Protein AF-A0A5S9IR95-F1 (afdb_monomer_lite)

Radius of gyration: 15.68 Å; chains: 1; bounding box: 37×24×42 Å

pLDDT: mean 82.41, std 8.99, range [52.75, 93.88]

Sequence (122 aa):
MNKTKWGLTFIHVTIAVGFSIAMARHIADHSWDLHARNHAFQATIWLITIHTLGVIITWNAYPQKWAWYTLLITALLFFGGYFAALFVIPQSGAPGINDDILIATFAVIYLAILAVDRKKIL

Secondary structure (DSSP, 8-state):
--HHHHHHHHHHHHHHHHHHHHHHHHHH-TTS-HHHHHHHHHHHHHHHHHHHHHHHHHTTS--SHHHHHHHHHHHIIIIIHHHHHHHHS-STTPPPHHHHHHHHHHHHHHHHHHHHHHHHH-

Structure (mmCIF, N/CA/C/O backbone):
data_AF-A0A5S9IR95-F1
#
_entry.id   AF-A0A5S9IR95-F1
#
loop_
_atom_site.group_PDB
_atom_site.id
_atom_site.type_symbol
_atom_site.label_atom_id
_atom_site.label_alt_id
_atom_site.label_comp_id
_atom_site.label_asym_id
_atom_site.label_entity_id
_atom_site.label_seq_id
_atom_site.pdbx_PDB_ins_code
_atom_site.Cartn_x
_atom_site.Cartn_y
_atom_site.Cartn_z
_atom_site.occupancy
_atom_site.B_iso_or_equiv
_atom_site.auth_seq_id
_atom_site.auth_comp_id
_atom_site.auth_asym_id
_atom_site.auth_atom_id
_atom_site.pdbx_PDB_model_num
ATOM 1 N N . MET A 1 1 ? -9.945 -14.470 19.739 1.00 60.22 1 MET A N 1
ATOM 2 C CA . MET A 1 1 ? -9.026 -13.799 18.785 1.00 60.22 1 MET A CA 1
ATOM 3 C C . MET A 1 1 ? -9.828 -12.847 17.896 1.00 60.22 1 MET A C 1
ATOM 5 O O . MET A 1 1 ? -10.861 -13.269 17.389 1.00 60.22 1 MET A O 1
ATOM 9 N N . ASN A 1 2 ? -9.430 -11.576 17.744 1.00 80.44 2 ASN A N 1
ATOM 10 C CA . ASN A 1 2 ? -10.201 -10.591 16.965 1.00 80.44 2 ASN A CA 1
ATOM 11 C C . ASN A 1 2 ? -9.982 -10.804 15.451 1.00 80.44 2 ASN A C 1
ATOM 13 O O . ASN A 1 2 ? -8.920 -10.471 14.929 1.00 80.44 2 ASN A O 1
ATOM 17 N N . LYS A 1 3 ? -10.985 -11.369 14.761 1.00 80.38 3 LYS A N 1
ATOM 18 C CA . LYS A 1 3 ? -10.950 -11.664 13.315 1.00 80.38 3 LYS A CA 1
ATOM 19 C C . LYS A 1 3 ? -10.717 -10.413 12.456 1.00 80.38 3 LYS A C 1
ATOM 21 O O . LYS A 1 3 ? -10.038 -10.511 11.441 1.00 80.38 3 LYS A O 1
ATOM 26 N N . THR A 1 4 ? -11.208 -9.248 12.887 1.00 80.88 4 THR A N 1
ATOM 27 C CA . THR A 1 4 ? -11.013 -7.973 12.182 1.00 80.88 4 THR A CA 1
ATOM 28 C C . THR A 1 4 ? -9.532 -7.607 12.091 1.00 80.88 4 THR A C 1
ATOM 30 O O . THR A 1 4 ? -9.030 -7.320 11.007 1.00 80.88 4 THR A O 1
ATOM 33 N N . LYS A 1 5 ? -8.810 -7.686 13.219 1.00 83.12 5 LYS A N 1
ATOM 34 C CA . LYS A 1 5 ? -7.379 -7.346 13.280 1.00 83.12 5 LYS A CA 1
ATOM 35 C C . LYS A 1 5 ? -6.553 -8.209 12.334 1.00 83.12 5 LYS A C 1
ATOM 37 O O . LYS A 1 5 ? -5.704 -7.701 11.606 1.00 83.12 5 LYS A O 1
ATOM 42 N N . TRP A 1 6 ? -6.839 -9.508 12.314 1.00 85.50 6 TRP A N 1
ATOM 43 C CA . TRP A 1 6 ? -6.176 -10.446 11.412 1.00 85.50 6 TRP A CA 1
ATOM 44 C C . TRP A 1 6 ? -6.504 -10.179 9.945 1.00 85.50 6 TRP A C 1
ATOM 46 O O . TRP A 1 6 ? -5.589 -10.196 9.130 1.00 85.50 6 TRP A O 1
ATOM 56 N N . GLY A 1 7 ? -7.761 -9.863 9.615 1.00 85.94 7 GLY A N 1
ATOM 57 C CA . GLY A 1 7 ? -8.157 -9.499 8.253 1.00 85.94 7 GLY A CA 1
ATOM 58 C C . GLY A 1 7 ? -7.414 -8.266 7.729 1.00 85.94 7 GLY A C 1
ATOM 59 O O . GLY A 1 7 ? -6.807 -8.324 6.665 1.00 85.94 7 GLY A O 1
ATOM 60 N N . LEU A 1 8 ? -7.383 -7.177 8.504 1.00 84.56 8 LEU A N 1
ATOM 61 C CA . LEU A 1 8 ? -6.652 -5.957 8.132 1.00 84.56 8 LEU A CA 1
ATOM 62 C C . LEU A 1 8 ? -5.140 -6.194 8.039 1.00 84.56 8 LEU A C 1
ATOM 64 O O . LEU A 1 8 ? -4.502 -5.752 7.087 1.00 84.56 8 LEU A O 1
ATOM 68 N N . THR A 1 9 ? -4.570 -6.939 8.989 1.00 88.69 9 THR A N 1
ATOM 69 C CA . THR A 1 9 ? -3.141 -7.296 8.968 1.00 88.69 9 THR A CA 1
ATOM 70 C C . THR A 1 9 ? -2.793 -8.088 7.720 1.00 88.69 9 THR A C 1
ATOM 72 O O . THR A 1 9 ? -1.820 -7.771 7.043 1.00 88.69 9 THR A O 1
ATOM 75 N N . PHE A 1 10 ? -3.605 -9.091 7.391 1.00 90.38 10 PHE A N 1
ATOM 76 C CA . PHE A 1 10 ? -3.416 -9.908 6.203 1.00 90.38 10 PHE A CA 1
ATOM 77 C C . PHE A 1 10 ? -3.425 -9.056 4.931 1.00 90.38 10 PHE A C 1
ATOM 79 O O . PHE A 1 10 ? -2.539 -9.214 4.095 1.00 90.38 10 PHE A O 1
ATOM 86 N N . ILE A 1 11 ? -4.360 -8.107 4.811 1.00 89.19 11 ILE A N 1
ATOM 87 C CA . ILE A 1 11 ? -4.417 -7.185 3.668 1.00 89.19 11 ILE A CA 1
ATOM 88 C C . ILE A 1 11 ? -3.156 -6.317 3.606 1.00 89.19 11 ILE A C 1
ATOM 90 O O . ILE A 1 11 ? -2.523 -6.250 2.554 1.00 89.19 11 ILE A O 1
ATOM 94 N N . HIS A 1 12 ? -2.744 -5.695 4.717 1.00 89.88 12 HIS A N 1
ATOM 95 C CA . HIS A 1 12 ? -1.545 -4.853 4.723 1.00 89.88 12 HIS A CA 1
ATOM 96 C C . HIS A 1 12 ? -0.285 -5.629 4.336 1.00 89.88 12 HIS A C 1
ATOM 98 O O . HIS A 1 12 ? 0.487 -5.148 3.511 1.00 89.88 12 HIS A O 1
ATOM 104 N N . VAL A 1 13 ? -0.096 -6.823 4.901 1.00 90.94 13 VAL A N 1
ATOM 105 C CA . VAL A 1 13 ? 1.059 -7.679 4.605 1.00 90.94 13 VAL A CA 1
ATOM 106 C C . VAL A 1 13 ? 1.032 -8.138 3.150 1.00 90.94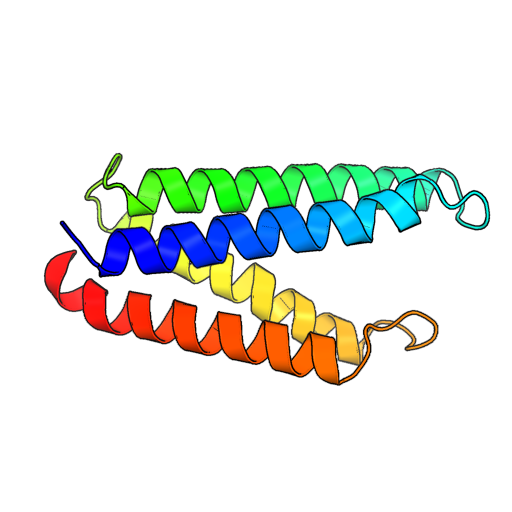 13 VAL A C 1
ATOM 108 O O . VAL A 1 13 ? 2.051 -8.056 2.473 1.00 90.94 13 VAL A O 1
ATOM 111 N N . THR A 1 14 ? -0.127 -8.566 2.646 1.00 90.75 14 THR A N 1
ATOM 112 C CA . THR A 1 14 ? -0.262 -9.041 1.261 1.00 90.75 14 THR A CA 1
ATOM 113 C C . THR A 1 14 ? 0.061 -7.937 0.261 1.00 90.75 14 THR A C 1
ATOM 115 O O . THR A 1 14 ? 0.835 -8.168 -0.665 1.00 90.75 14 THR A O 1
ATOM 118 N N . ILE A 1 15 ? -0.463 -6.724 0.470 1.00 86.81 15 ILE A N 1
ATOM 119 C CA . ILE A 1 15 ? -0.170 -5.579 -0.401 1.00 86.81 15 ILE A CA 1
ATOM 120 C C . ILE A 1 15 ? 1.315 -5.212 -0.316 1.00 86.81 15 ILE A C 1
ATOM 122 O O . ILE A 1 15 ? 1.961 -5.087 -1.353 1.00 86.81 15 ILE A O 1
ATOM 126 N N . ALA A 1 16 ? 1.880 -5.101 0.892 1.00 89.50 16 ALA A N 1
ATOM 127 C CA . ALA A 1 16 ? 3.289 -4.752 1.069 1.00 89.50 16 ALA A CA 1
ATOM 128 C C . ALA A 1 16 ? 4.226 -5.751 0.375 1.00 89.50 16 ALA A C 1
ATOM 130 O O . ALA A 1 16 ? 5.140 -5.343 -0.341 1.00 89.50 16 ALA A O 1
ATOM 131 N N . VAL A 1 17 ? 3.986 -7.055 0.543 1.00 90.44 17 VAL A N 1
ATOM 132 C CA . VAL A 1 17 ? 4.788 -8.113 -0.087 1.00 90.44 17 VAL A CA 1
ATOM 133 C C . VAL A 1 17 ? 4.598 -8.116 -1.603 1.00 90.44 17 VAL A C 1
ATOM 135 O O . VAL A 1 17 ? 5.588 -8.100 -2.332 1.00 90.44 17 VAL A O 1
ATOM 138 N N . GLY A 1 18 ? 3.351 -8.092 -2.083 1.00 86.06 18 GLY A N 1
ATOM 139 C CA . GLY A 1 18 ? 3.042 -8.120 -3.514 1.00 86.06 18 GLY A CA 1
ATOM 140 C C . GLY A 1 18 ? 3.676 -6.950 -4.268 1.00 86.06 18 GLY A C 1
ATOM 141 O O . GLY A 1 18 ? 4.375 -7.159 -5.260 1.00 86.06 18 GLY A O 1
ATOM 142 N N . PHE A 1 19 ? 3.528 -5.731 -3.744 1.00 83.81 19 PHE A N 1
ATOM 143 C CA . PHE A 1 19 ? 4.157 -4.545 -4.328 1.00 83.81 19 PHE A CA 1
ATOM 144 C C . PHE A 1 19 ? 5.679 -4.569 -4.221 1.00 83.81 19 PHE A C 1
ATOM 146 O O . PHE A 1 19 ? 6.343 -4.154 -5.166 1.00 83.81 19 PHE A O 1
ATOM 153 N N . SER A 1 20 ? 6.254 -5.072 -3.124 1.00 86.94 20 SER A N 1
ATOM 154 C CA . SER A 1 20 ? 7.716 -5.169 -2.997 1.00 86.94 20 SER A CA 1
ATOM 155 C C . SER A 1 20 ? 8.311 -6.104 -4.050 1.00 86.94 20 SER A C 1
ATOM 157 O O . SER A 1 20 ? 9.332 -5.783 -4.653 1.00 86.94 20 SER A O 1
ATOM 159 N N . ILE A 1 21 ? 7.652 -7.236 -4.322 1.00 87.25 21 ILE A N 1
ATOM 160 C CA . ILE A 1 21 ? 8.068 -8.177 -5.372 1.00 87.25 21 ILE A CA 1
ATOM 161 C C . ILE A 1 21 ? 7.963 -7.527 -6.755 1.00 87.25 21 ILE A C 1
ATOM 163 O O . ILE A 1 21 ? 8.888 -7.652 -7.560 1.00 87.25 21 ILE A O 1
ATOM 167 N N . ALA A 1 22 ? 6.859 -6.830 -7.036 1.00 82.81 22 ALA A N 1
ATOM 168 C CA . ALA A 1 22 ? 6.666 -6.140 -8.308 1.00 82.81 22 ALA A CA 1
ATOM 169 C C . ALA A 1 22 ? 7.705 -5.024 -8.509 1.00 82.81 22 ALA A C 1
ATOM 171 O O . ALA A 1 22 ? 8.381 -4.981 -9.535 1.00 82.81 22 ALA A O 1
ATOM 172 N N . MET A 1 23 ? 7.906 -4.171 -7.503 1.00 85.00 23 MET A N 1
ATOM 173 C CA . MET A 1 23 ? 8.800 -3.019 -7.607 1.00 85.00 23 MET A CA 1
ATOM 174 C C . MET A 1 23 ? 10.277 -3.411 -7.642 1.00 85.00 23 MET A C 1
ATOM 176 O O . MET A 1 23 ? 11.062 -2.753 -8.322 1.00 85.00 23 MET A O 1
ATOM 180 N N . ALA A 1 24 ? 10.668 -4.514 -6.994 1.00 86.56 24 ALA A N 1
ATOM 181 C CA . ALA A 1 24 ? 12.026 -5.046 -7.100 1.00 86.56 24 ALA A CA 1
ATOM 182 C C . ALA A 1 24 ? 12.435 -5.299 -8.563 1.00 86.56 24 ALA A C 1
ATOM 184 O O . ALA A 1 24 ? 13.588 -5.064 -8.922 1.00 86.56 24 ALA A O 1
ATOM 185 N N . ARG A 1 25 ? 11.488 -5.706 -9.423 1.00 85.94 25 ARG A N 1
ATOM 186 C CA . ARG A 1 25 ? 11.738 -5.886 -10.861 1.00 85.94 25 ARG A CA 1
ATOM 187 C C . ARG A 1 25 ? 12.044 -4.558 -11.548 1.00 85.94 25 ARG A C 1
ATOM 189 O O . ARG A 1 25 ? 13.018 -4.491 -12.281 1.00 85.94 25 ARG A O 1
ATOM 196 N N . HIS A 1 26 ? 11.281 -3.504 -11.262 1.00 83.19 26 HIS A N 1
ATOM 197 C CA . HIS A 1 26 ? 11.508 -2.171 -11.837 1.00 83.19 26 HIS A CA 1
ATOM 198 C C . HIS A 1 26 ? 12.789 -1.507 -11.318 1.00 83.19 26 HIS A C 1
ATOM 200 O O . HIS A 1 26 ? 13.493 -0.841 -12.067 1.00 83.19 26 HIS A O 1
ATOM 206 N N . ILE A 1 27 ? 13.152 -1.732 -10.053 1.00 88.62 27 ILE A N 1
ATOM 207 C CA . ILE A 1 27 ? 14.410 -1.225 -9.484 1.00 88.62 27 ILE A CA 1
ATOM 208 C C . ILE A 1 27 ? 15.620 -1.923 -10.119 1.00 88.62 27 ILE A C 1
ATOM 210 O O . ILE A 1 27 ? 16.661 -1.291 -10.306 1.00 88.62 27 ILE A O 1
ATOM 214 N N . ALA A 1 28 ? 15.512 -3.210 -10.452 1.00 90.56 28 ALA A N 1
ATOM 215 C CA . ALA A 1 28 ? 16.573 -3.966 -11.117 1.00 90.56 28 ALA A CA 1
ATOM 216 C C . ALA A 1 28 ? 16.606 -3.770 -12.646 1.00 90.56 28 ALA A C 1
ATOM 218 O O . ALA A 1 28 ? 17.593 -4.137 -13.281 1.00 90.56 28 ALA A O 1
ATOM 219 N N . ASP A 1 29 ? 15.558 -3.192 -13.238 1.00 88.31 29 ASP A N 1
ATOM 220 C CA . ASP A 1 29 ? 15.446 -3.003 -14.680 1.00 88.31 29 ASP A CA 1
ATOM 221 C C . ASP A 1 29 ? 16.361 -1.871 -15.166 1.00 88.31 29 ASP A C 1
ATOM 223 O O . ASP A 1 29 ? 16.099 -0.686 -14.972 1.00 88.31 29 ASP A O 1
ATOM 227 N N . HIS A 1 30 ? 17.462 -2.247 -15.816 1.00 92.44 30 HIS A N 1
ATOM 228 C CA . HIS A 1 30 ? 18.432 -1.308 -16.375 1.00 92.44 30 HIS A CA 1
ATOM 229 C C . HIS A 1 30 ? 17.946 -0.594 -17.647 1.00 92.44 30 HIS A C 1
ATOM 231 O O . HIS A 1 30 ? 18.652 0.289 -18.132 1.00 92.44 30 HIS A O 1
ATOM 237 N N . SER A 1 31 ? 16.774 -0.948 -18.189 1.00 92.69 31 SER A N 1
ATOM 238 C CA . SER A 1 31 ? 16.143 -0.187 -19.274 1.00 92.69 31 SER A CA 1
ATOM 239 C C . SER A 1 31 ? 15.516 1.125 -18.788 1.00 92.69 31 SER A C 1
ATOM 241 O O . SER A 1 31 ? 15.319 2.038 -19.588 1.00 92.69 31 SER A O 1
ATOM 243 N N . TRP A 1 32 ? 15.250 1.247 -17.482 1.00 85.38 32 TRP A N 1
ATOM 244 C CA . TRP A 1 32 ? 14.808 2.487 -16.851 1.00 85.38 32 TRP A CA 1
ATOM 245 C C . TRP A 1 32 ? 16.006 3.370 -16.501 1.00 85.38 32 TRP A C 1
ATOM 247 O O . TRP A 1 32 ? 17.057 2.886 -16.066 1.00 85.38 32 TRP A O 1
ATOM 257 N N . ASP A 1 33 ? 15.839 4.686 -16.628 1.00 93.88 33 ASP A N 1
ATOM 258 C CA . ASP A 1 33 ? 16.859 5.626 -16.183 1.00 93.88 33 ASP A CA 1
ATOM 259 C C . ASP A 1 33 ? 17.055 5.565 -14.652 1.00 93.88 33 ASP A C 1
ATOM 261 O O . ASP A 1 33 ? 16.184 5.144 -13.881 1.00 93.88 33 ASP A O 1
ATOM 265 N N . LEU A 1 34 ? 18.237 5.981 -14.188 1.00 93.56 34 LEU A N 1
ATOM 266 C CA . LEU A 1 34 ? 18.597 5.913 -12.769 1.00 93.56 34 LEU A CA 1
ATOM 267 C C . LEU A 1 34 ? 17.656 6.743 -11.878 1.00 93.56 34 LEU A C 1
ATOM 269 O O . LEU A 1 34 ? 17.403 6.368 -10.732 1.00 93.56 34 LEU A O 1
ATOM 273 N N . HIS A 1 35 ? 17.132 7.859 -12.383 1.00 91.06 35 HIS A N 1
ATOM 274 C CA . HIS A 1 35 ? 16.224 8.720 -11.637 1.00 91.06 35 HIS A CA 1
ATOM 275 C C . HIS A 1 35 ? 14.868 8.029 -11.419 1.00 91.06 35 HIS A C 1
ATOM 277 O O . HIS A 1 35 ? 14.392 7.975 -10.282 1.00 91.06 35 HIS A O 1
ATOM 283 N N . ALA A 1 36 ? 14.306 7.393 -12.447 1.00 87.50 36 ALA A N 1
ATOM 284 C CA . ALA A 1 36 ? 13.081 6.604 -12.348 1.00 87.50 36 ALA A CA 1
ATOM 285 C C . ALA A 1 36 ? 13.232 5.415 -11.383 1.00 87.50 36 ALA A C 1
ATOM 287 O O . ALA A 1 36 ? 12.379 5.200 -10.519 1.00 87.50 36 ALA A O 1
ATOM 288 N N . ARG A 1 37 ? 14.355 4.688 -11.448 1.00 89.75 37 ARG A N 1
ATOM 289 C CA . ARG A 1 37 ? 14.656 3.575 -10.525 1.00 89.75 37 ARG A CA 1
ATOM 290 C C . ARG A 1 37 ? 14.771 4.039 -9.070 1.00 89.75 37 ARG A C 1
ATOM 292 O O . ARG A 1 37 ? 14.271 3.368 -8.167 1.00 89.75 37 ARG A O 1
ATOM 299 N N . ASN A 1 38 ? 15.372 5.207 -8.832 1.00 90.31 38 ASN A N 1
ATOM 300 C CA . ASN A 1 38 ? 15.447 5.809 -7.498 1.00 90.31 38 ASN A CA 1
ATOM 301 C C . ASN A 1 38 ? 14.061 6.204 -6.969 1.00 90.31 38 ASN A C 1
ATOM 303 O O . ASN A 1 38 ? 13.766 5.962 -5.798 1.00 90.31 38 ASN A O 1
ATOM 307 N N . HIS A 1 39 ? 13.191 6.762 -7.814 1.00 88.06 39 HIS A N 1
ATOM 308 C CA . HIS A 1 39 ? 11.806 7.052 -7.437 1.00 88.06 39 HIS A CA 1
ATOM 309 C C . HIS A 1 39 ? 11.005 5.780 -7.132 1.00 88.06 39 HIS A C 1
ATOM 311 O O . HIS A 1 39 ? 10.290 5.747 -6.131 1.00 88.06 39 HIS A O 1
ATOM 317 N N . ALA A 1 40 ? 11.177 4.713 -7.916 1.00 87.19 40 ALA A N 1
ATOM 318 C CA . ALA A 1 40 ? 10.578 3.404 -7.650 1.00 87.19 40 ALA A CA 1
ATOM 319 C C . ALA A 1 40 ? 11.027 2.827 -6.291 1.00 87.19 40 ALA A C 1
ATOM 321 O O . ALA A 1 40 ? 10.211 2.342 -5.499 1.00 87.19 40 ALA A O 1
ATOM 322 N N . PHE A 1 41 ? 12.318 2.942 -5.968 1.00 89.12 41 PHE A N 1
ATOM 323 C CA . PHE A 1 41 ? 12.855 2.543 -4.666 1.00 89.12 41 PHE A CA 1
ATOM 324 C C . PHE A 1 41 ? 12.260 3.365 -3.512 1.00 89.12 41 PHE A C 1
ATOM 326 O O . PHE A 1 41 ? 11.769 2.794 -2.537 1.00 89.12 41 PHE A O 1
ATOM 333 N N . GLN A 1 42 ? 12.219 4.695 -3.637 1.00 88.31 42 GLN A N 1
ATOM 334 C CA . GLN A 1 42 ? 11.605 5.571 -2.632 1.00 88.31 42 GLN A CA 1
ATOM 335 C C . GLN A 1 42 ? 10.116 5.259 -2.435 1.00 88.31 42 GLN A C 1
ATOM 337 O O . GLN A 1 42 ? 9.655 5.159 -1.298 1.00 88.31 42 GLN A O 1
ATOM 342 N N . ALA A 1 43 ? 9.369 5.050 -3.522 1.00 85.88 43 ALA A N 1
ATOM 343 C CA . ALA A 1 43 ? 7.962 4.668 -3.468 1.00 85.88 43 ALA A CA 1
ATOM 344 C C . ALA A 1 43 ? 7.760 3.337 -2.725 1.00 85.88 43 ALA A C 1
ATOM 346 O O . ALA A 1 43 ? 6.832 3.219 -1.926 1.00 85.88 43 ALA A O 1
ATOM 347 N N . THR A 1 44 ? 8.662 2.366 -2.913 1.00 88.38 44 THR A N 1
ATOM 348 C CA . THR A 1 44 ? 8.638 1.090 -2.173 1.00 88.38 44 THR A CA 1
ATOM 349 C C . THR A 1 44 ? 8.786 1.307 -0.670 1.00 88.38 44 THR A C 1
ATOM 351 O O . THR A 1 44 ? 8.011 0.754 0.109 1.00 88.38 44 THR A O 1
ATOM 354 N N . ILE A 1 45 ? 9.749 2.135 -0.249 1.00 87.56 45 ILE A N 1
ATOM 355 C CA . ILE A 1 45 ? 9.969 2.453 1.171 1.00 87.56 45 ILE A CA 1
ATOM 356 C C . ILE A 1 45 ? 8.718 3.094 1.772 1.00 87.56 45 ILE A C 1
ATOM 358 O O . ILE A 1 45 ? 8.275 2.690 2.852 1.00 87.56 45 ILE A O 1
ATOM 362 N N . TRP A 1 46 ? 8.123 4.063 1.073 1.00 85.31 46 TRP A N 1
ATOM 363 C CA . TRP A 1 46 ? 6.896 4.719 1.521 1.00 85.31 46 TRP A CA 1
ATOM 364 C C . TRP A 1 46 ? 5.735 3.737 1.653 1.00 85.31 46 TRP A C 1
ATOM 366 O O . TRP A 1 46 ? 5.042 3.746 2.670 1.00 85.31 46 TRP A O 1
ATOM 376 N N . LEU A 1 47 ? 5.565 2.849 0.675 1.00 86.19 47 LEU A N 1
ATOM 377 C CA . LEU A 1 47 ? 4.529 1.823 0.679 1.00 86.19 47 LEU A CA 1
ATOM 378 C C . LEU A 1 47 ? 4.697 0.875 1.874 1.00 86.19 47 LEU A C 1
ATOM 380 O O . LEU A 1 47 ? 3.772 0.718 2.671 1.00 86.19 47 LEU A O 1
ATOM 384 N N . ILE A 1 48 ? 5.890 0.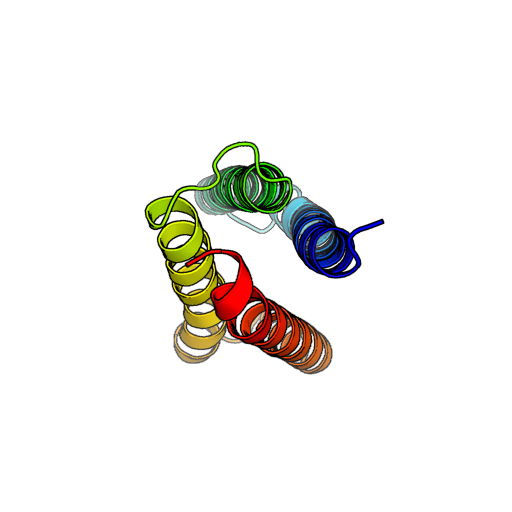310 2.072 1.00 88.75 48 ILE A N 1
ATOM 385 C CA . ILE A 1 48 ? 6.182 -0.572 3.215 1.00 88.75 48 ILE A CA 1
ATOM 386 C C . ILE A 1 48 ? 5.924 0.149 4.543 1.00 88.75 48 ILE A C 1
ATOM 388 O O . ILE A 1 48 ? 5.295 -0.415 5.443 1.00 88.75 48 ILE A O 1
ATOM 392 N N . THR A 1 49 ? 6.368 1.401 4.664 1.00 87.12 49 THR A N 1
ATOM 393 C CA . THR A 1 49 ? 6.182 2.218 5.872 1.00 87.12 49 THR A CA 1
ATOM 394 C C . THR A 1 49 ? 4.701 2.404 6.184 1.00 87.12 49 THR A C 1
ATOM 396 O O . THR A 1 49 ? 4.260 2.144 7.303 1.00 87.12 49 THR A O 1
ATOM 399 N N . ILE A 1 50 ? 3.909 2.783 5.183 1.00 86.25 50 ILE A N 1
ATOM 400 C CA . ILE A 1 50 ? 2.466 2.988 5.308 1.00 86.25 50 ILE A CA 1
ATOM 401 C C . ILE A 1 50 ? 1.750 1.702 5.738 1.00 86.25 50 ILE A C 1
ATOM 403 O O . ILE A 1 50 ? 0.932 1.729 6.660 1.00 86.25 50 ILE A O 1
ATOM 407 N N . HIS A 1 51 ? 2.064 0.563 5.119 1.00 88.94 51 HIS A N 1
ATOM 408 C CA . HIS A 1 51 ? 1.438 -0.709 5.484 1.00 88.94 51 HIS A CA 1
ATOM 409 C C . HIS A 1 51 ? 1.871 -1.190 6.875 1.00 88.94 51 HIS A C 1
ATOM 411 O O . HIS A 1 51 ? 1.047 -1.728 7.614 1.00 88.94 51 HIS A O 1
ATOM 417 N N . THR A 1 52 ? 3.114 -0.923 7.281 1.00 87.69 52 THR A N 1
ATOM 418 C CA . THR A 1 52 ? 3.604 -1.201 8.640 1.00 87.69 52 THR A CA 1
ATOM 419 C C . THR A 1 52 ? 2.854 -0.372 9.683 1.00 87.69 52 THR A C 1
ATOM 421 O O . THR A 1 52 ? 2.370 -0.920 10.674 1.00 87.69 52 THR A O 1
ATOM 424 N N . LEU A 1 53 ? 2.677 0.931 9.441 1.00 85.19 53 LEU A N 1
ATOM 425 C CA . LEU A 1 53 ? 1.855 1.798 10.291 1.00 85.19 53 LEU A CA 1
ATOM 426 C C . LEU A 1 53 ? 0.407 1.301 10.359 1.00 85.19 53 LEU A C 1
ATOM 428 O O . LEU A 1 53 ? -0.178 1.268 11.440 1.00 85.19 53 LEU A O 1
ATOM 432 N N . GLY A 1 54 ? -0.146 0.847 9.234 1.00 85.50 54 GLY A N 1
ATOM 433 C CA . GLY A 1 54 ? -1.473 0.243 9.173 1.00 85.50 54 GLY A CA 1
ATOM 434 C C . GLY A 1 54 ? -1.626 -0.975 10.088 1.00 85.50 54 GLY A C 1
ATOM 435 O O . GLY A 1 54 ? -2.598 -1.068 10.842 1.00 85.50 54 GLY A O 1
ATOM 436 N N . VAL A 1 55 ? -0.631 -1.868 10.109 1.00 87.06 55 VAL A N 1
ATOM 437 C CA . VAL A 1 55 ? -0.579 -3.009 11.041 1.00 87.06 55 VAL A CA 1
ATOM 438 C C . VAL A 1 55 ? -0.483 -2.531 12.494 1.00 87.06 55 VAL A C 1
ATOM 440 O O . VAL A 1 55 ? -1.261 -2.989 13.331 1.00 87.06 55 VAL A O 1
ATOM 443 N N . ILE A 1 56 ? 0.410 -1.586 12.803 1.00 85.31 56 ILE A N 1
ATOM 444 C CA . ILE A 1 56 ? 0.584 -1.038 14.162 1.00 85.31 56 ILE A CA 1
ATOM 445 C C . ILE A 1 56 ? -0.732 -0.448 14.689 1.00 85.31 56 ILE A C 1
ATOM 447 O O . ILE A 1 56 ? -1.150 -0.745 15.813 1.00 85.31 56 ILE A O 1
ATOM 451 N N . ILE A 1 57 ? -1.417 0.348 13.865 1.00 82.25 57 ILE A N 1
ATOM 452 C CA . ILE A 1 57 ? -2.708 0.948 14.211 1.00 82.25 57 ILE A CA 1
ATOM 453 C C . ILE A 1 57 ? -3.772 -0.142 14.393 1.00 82.25 57 ILE A C 1
ATOM 455 O O . ILE A 1 57 ? -4.450 -0.170 15.420 1.00 82.25 57 ILE A O 1
ATOM 459 N N . THR A 1 58 ? -3.877 -1.081 13.446 1.00 81.31 58 THR A N 1
ATOM 460 C CA . THR A 1 58 ? -4.835 -2.202 13.477 1.00 81.31 58 THR A CA 1
ATOM 461 C C . THR A 1 58 ? -4.734 -3.018 14.765 1.00 81.31 58 THR A C 1
ATOM 463 O O . THR A 1 58 ? -5.742 -3.454 15.331 1.00 81.31 58 THR A O 1
ATOM 466 N N . TRP A 1 59 ? -3.521 -3.235 15.270 1.00 82.31 59 TRP A N 1
ATOM 467 C CA . TRP A 1 59 ? -3.316 -4.017 16.485 1.00 82.31 59 TRP A CA 1
ATOM 468 C C . TRP A 1 59 ? -3.659 -3.272 17.784 1.00 82.31 59 TRP A C 1
ATOM 470 O O . TRP A 1 59 ? -3.601 -3.888 18.849 1.00 82.31 59 TRP A O 1
ATOM 480 N N . ASN A 1 60 ? -4.203 -2.050 17.708 1.00 69.50 60 ASN A N 1
ATOM 481 C CA . ASN A 1 60 ? -4.510 -1.157 18.833 1.00 69.50 60 ASN A CA 1
ATOM 482 C C . ASN A 1 60 ? -3.270 -0.741 19.633 1.00 69.50 60 ASN A C 1
ATOM 484 O O . ASN A 1 60 ? -3.351 -0.603 20.852 1.00 69.50 60 ASN A O 1
ATOM 488 N N . ALA A 1 61 ? -2.144 -0.454 18.976 1.00 58.75 61 ALA A N 1
ATOM 489 C CA . ALA A 1 61 ? -1.147 0.386 19.641 1.00 58.75 61 ALA A CA 1
ATOM 490 C C . ALA A 1 61 ? -1.740 1.773 19.997 1.00 58.75 61 ALA A C 1
ATOM 492 O O . ALA A 1 61 ? -1.325 2.392 20.972 1.00 58.75 61 ALA A O 1
ATOM 493 N N . TYR A 1 62 ? -2.764 2.227 19.252 1.00 63.09 62 TYR A N 1
ATOM 494 C CA . TYR A 1 62 ? -3.364 3.558 19.380 1.00 63.09 62 TYR A CA 1
ATOM 495 C C . TYR A 1 62 ? -4.903 3.517 19.248 1.00 63.09 62 TYR A C 1
ATOM 497 O O . TYR A 1 62 ? -5.423 3.642 18.141 1.00 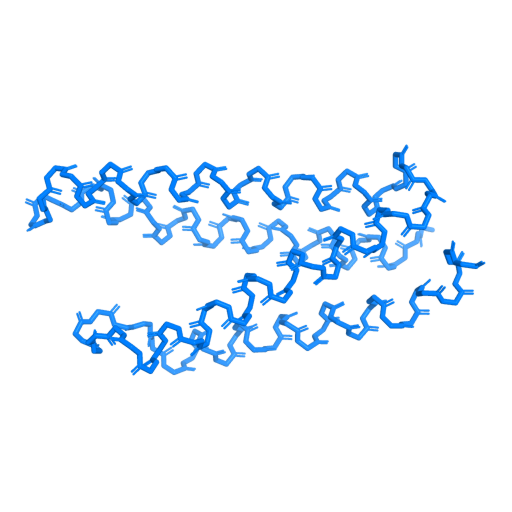63.09 62 TYR A O 1
ATOM 505 N N . PRO A 1 63 ? -5.675 3.365 20.343 1.00 66.75 63 PRO A N 1
ATOM 506 C CA . PRO A 1 63 ? -7.146 3.282 20.309 1.00 66.75 63 PRO A CA 1
ATOM 507 C C . PRO A 1 63 ? -7.846 4.641 20.083 1.00 66.75 63 PRO A C 1
ATOM 509 O O . PRO A 1 63 ? -8.955 4.867 20.558 1.00 66.75 63 PRO A O 1
ATOM 512 N N . GLN A 1 64 ? -7.197 5.591 19.411 1.00 76.12 64 GLN A N 1
ATOM 513 C CA . GLN A 1 64 ? -7.702 6.954 19.264 1.00 76.12 64 GLN A CA 1
ATOM 514 C C . GLN A 1 64 ? -8.397 7.173 17.914 1.00 76.12 64 GLN A C 1
ATOM 516 O O . GLN A 1 64 ? -8.013 6.599 16.897 1.00 76.12 64 GLN A O 1
ATOM 521 N N . LYS A 1 65 ? -9.374 8.091 17.881 1.00 80.19 65 LYS A N 1
ATOM 522 C CA . LYS A 1 65 ? -10.149 8.426 16.668 1.00 80.19 65 LYS A CA 1
ATOM 523 C C . LYS A 1 65 ? -9.271 8.846 15.483 1.00 80.19 65 LYS A C 1
ATOM 525 O O . LYS A 1 65 ? -9.596 8.525 14.344 1.00 80.19 65 LYS A O 1
ATOM 530 N N . TRP A 1 66 ? -8.157 9.536 15.748 1.00 81.69 66 TRP A N 1
ATOM 531 C CA . TRP A 1 66 ? -7.219 9.960 14.705 1.00 81.69 66 TRP A CA 1
ATOM 532 C C . TRP A 1 66 ? -6.625 8.771 13.945 1.00 81.69 66 TRP A C 1
ATOM 534 O O . TRP A 1 66 ? -6.452 8.865 12.736 1.00 81.69 66 TRP A O 1
ATOM 544 N N . ALA A 1 67 ? -6.403 7.636 14.613 1.00 80.94 67 ALA A N 1
ATOM 545 C CA . ALA A 1 67 ? -5.781 6.468 14.005 1.00 80.94 67 ALA A CA 1
ATOM 546 C C . ALA A 1 67 ? -6.692 5.839 12.935 1.00 80.94 67 ALA A C 1
ATOM 548 O O . ALA A 1 67 ? -6.227 5.419 11.878 1.00 80.94 67 ALA A O 1
ATOM 549 N N . TRP A 1 68 ? -8.012 5.867 13.154 1.00 79.44 68 TRP A N 1
ATOM 550 C CA . TRP A 1 68 ? -8.994 5.458 12.147 1.00 79.44 68 TRP A CA 1
ATOM 551 C C . TRP A 1 68 ? -9.009 6.407 10.941 1.00 79.44 68 TRP A C 1
ATOM 553 O O . TRP A 1 68 ? -9.021 5.948 9.799 1.00 79.44 68 TRP A O 1
ATOM 563 N N . TYR A 1 69 ? -8.951 7.725 11.173 1.00 83.12 69 TYR A N 1
ATOM 564 C CA . TYR A 1 69 ? -8.848 8.698 10.081 1.00 83.12 69 TYR A CA 1
ATOM 565 C C . TYR A 1 69 ? -7.556 8.522 9.283 1.00 83.12 69 TYR A C 1
ATOM 567 O O . TYR A 1 69 ? -7.595 8.608 8.059 1.00 83.12 69 TYR A O 1
ATOM 575 N N . THR A 1 70 ? -6.438 8.202 9.940 1.00 83.94 70 THR A N 1
ATOM 576 C CA . THR A 1 70 ? -5.185 7.851 9.265 1.00 83.94 70 THR A CA 1
ATOM 577 C C . THR A 1 70 ? -5.376 6.641 8.354 1.00 83.94 70 THR A C 1
ATOM 579 O O . THR A 1 70 ? -5.067 6.741 7.172 1.00 83.94 70 THR A O 1
ATOM 582 N N . LEU A 1 71 ? -5.961 5.539 8.843 1.00 83.19 71 LEU A N 1
ATOM 583 C CA . LEU A 1 71 ? -6.228 4.351 8.016 1.00 83.19 71 LEU A CA 1
ATOM 584 C C . LEU A 1 71 ? -7.126 4.654 6.809 1.00 83.19 71 LEU A C 1
ATOM 586 O O . LEU A 1 71 ? -6.899 4.105 5.729 1.00 83.19 71 LEU A O 1
ATOM 590 N N . LEU A 1 72 ? -8.133 5.515 6.983 1.00 83.94 72 LEU A N 1
ATOM 591 C CA . LEU A 1 72 ? -9.036 5.917 5.905 1.00 83.94 72 LEU A CA 1
ATOM 592 C C . LEU A 1 72 ? -8.326 6.787 4.860 1.00 83.94 72 LEU A C 1
ATOM 594 O O . LEU A 1 72 ? -8.423 6.505 3.669 1.00 83.94 72 LEU A O 1
ATOM 598 N N . ILE A 1 73 ? -7.606 7.825 5.294 1.00 85.38 73 ILE A N 1
ATOM 599 C CA . ILE A 1 73 ? -6.864 8.729 4.402 1.00 85.38 73 ILE A CA 1
ATOM 600 C C . ILE A 1 73 ? -5.815 7.940 3.621 1.00 85.38 73 ILE A C 1
ATOM 602 O O . ILE A 1 73 ? -5.722 8.077 2.405 1.00 85.38 73 ILE A O 1
ATOM 606 N N . THR A 1 74 ? -5.075 7.065 4.299 1.00 82.06 74 THR A N 1
ATOM 607 C CA . THR A 1 74 ? -4.113 6.165 3.668 1.00 82.06 74 THR A CA 1
ATOM 608 C C . THR A 1 74 ? -4.765 5.310 2.585 1.00 82.06 74 THR A C 1
ATOM 610 O O . THR A 1 74 ? -4.224 5.215 1.487 1.00 82.06 74 THR A O 1
ATOM 613 N N . ALA A 1 75 ? -5.928 4.714 2.857 1.00 83.19 75 ALA A N 1
ATOM 614 C CA . ALA A 1 75 ? -6.631 3.901 1.870 1.00 83.19 75 ALA A CA 1
ATOM 615 C C . ALA A 1 75 ? -7.086 4.719 0.657 1.00 83.19 75 ALA A C 1
ATOM 617 O O . ALA A 1 75 ? -6.917 4.272 -0.474 1.00 83.19 75 ALA A O 1
ATOM 618 N N . LEU A 1 76 ? -7.620 5.923 0.875 1.00 84.31 76 LEU A N 1
ATOM 619 C CA . LEU A 1 76 ? -8.039 6.811 -0.210 1.00 84.31 76 LEU A CA 1
ATOM 620 C C . LEU A 1 76 ? -6.858 7.245 -1.080 1.00 84.31 76 LEU A C 1
ATOM 622 O O . LEU A 1 76 ? -6.958 7.195 -2.300 1.00 84.31 76 LEU A O 1
ATOM 626 N N . LEU A 1 77 ? -5.737 7.632 -0.470 1.00 83.88 77 LEU A N 1
ATOM 627 C CA . LEU A 1 77 ? -4.540 8.033 -1.209 1.00 83.88 77 LEU A CA 1
ATOM 628 C C . LEU A 1 77 ? -3.928 6.857 -1.973 1.00 83.88 77 LEU A C 1
ATOM 630 O O . LEU A 1 77 ? -3.526 7.023 -3.118 1.00 83.88 77 LEU A O 1
ATOM 634 N N . PHE A 1 78 ? -3.886 5.672 -1.364 1.00 82.69 78 PHE A N 1
ATOM 635 C CA . PHE A 1 78 ? -3.293 4.494 -1.984 1.00 82.69 78 PHE A CA 1
ATOM 636 C C . PHE A 1 78 ? -4.166 3.929 -3.108 1.00 82.69 78 PHE A C 1
ATOM 638 O O . PHE A 1 78 ? -3.754 3.918 -4.265 1.00 82.69 78 PHE A O 1
ATOM 645 N N . PHE A 1 79 ? -5.389 3.496 -2.791 1.00 85.44 79 PHE A N 1
ATOM 646 C CA . PHE A 1 79 ? -6.280 2.894 -3.782 1.00 85.44 79 PHE A CA 1
ATOM 647 C C . PHE A 1 79 ? -6.779 3.939 -4.782 1.00 85.44 79 PHE A C 1
ATOM 649 O O . PHE A 1 79 ? -6.770 3.692 -5.983 1.00 85.44 79 PHE A O 1
ATOM 656 N N . GLY A 1 80 ? -7.161 5.128 -4.311 1.00 84.62 80 GLY A N 1
ATOM 657 C CA . GLY A 1 80 ? -7.578 6.218 -5.192 1.00 84.62 80 GLY A CA 1
ATOM 658 C C . GLY A 1 80 ? -6.440 6.709 -6.083 1.00 84.62 80 GLY A C 1
ATOM 659 O O . GLY A 1 80 ? -6.662 6.920 -7.271 1.00 84.62 80 GLY A O 1
ATOM 660 N N . GLY A 1 81 ? -5.218 6.815 -5.551 1.00 84.50 81 GLY A N 1
ATOM 661 C CA . GLY A 1 81 ? -4.029 7.148 -6.336 1.00 84.50 81 GLY A CA 1
ATOM 662 C C . GLY A 1 81 ? -3.713 6.096 -7.398 1.00 84.50 81 GLY A C 1
ATOM 663 O O . GLY A 1 81 ? -3.455 6.463 -8.541 1.00 84.50 81 GLY A O 1
ATOM 664 N N . TYR A 1 82 ? -3.812 4.806 -7.056 1.00 84.44 82 TYR A N 1
ATOM 665 C CA . TYR A 1 82 ? -3.654 3.703 -8.009 1.00 84.44 82 TYR A CA 1
ATOM 666 C C . TYR A 1 82 ? -4.639 3.823 -9.179 1.00 84.44 82 TYR A C 1
ATOM 668 O O . TYR A 1 82 ? -4.223 3.883 -10.333 1.00 84.44 82 TYR A O 1
ATOM 676 N N . PHE A 1 83 ? -5.942 3.930 -8.896 1.00 87.31 83 PHE A N 1
ATOM 677 C CA . PHE A 1 83 ? -6.953 4.011 -9.954 1.00 87.31 83 PHE A CA 1
ATOM 678 C C . PHE A 1 83 ? -6.886 5.324 -10.738 1.00 87.31 83 PHE A C 1
ATOM 680 O O . PHE A 1 83 ? -7.100 5.313 -11.944 1.00 87.31 83 PHE A O 1
ATOM 687 N N . ALA A 1 84 ? -6.547 6.446 -10.096 1.00 85.94 84 ALA A N 1
ATOM 688 C CA . ALA A 1 84 ? -6.323 7.709 -10.796 1.00 85.94 84 ALA A CA 1
ATOM 689 C C . ALA A 1 84 ? -5.139 7.610 -11.770 1.00 85.94 84 ALA A C 1
ATOM 691 O O . ALA A 1 84 ? -5.224 8.106 -12.892 1.00 85.94 84 ALA A O 1
ATOM 692 N N . ALA A 1 85 ? -4.061 6.926 -11.375 1.00 82.69 85 ALA A N 1
ATOM 693 C CA . ALA A 1 85 ? -2.886 6.737 -12.215 1.00 82.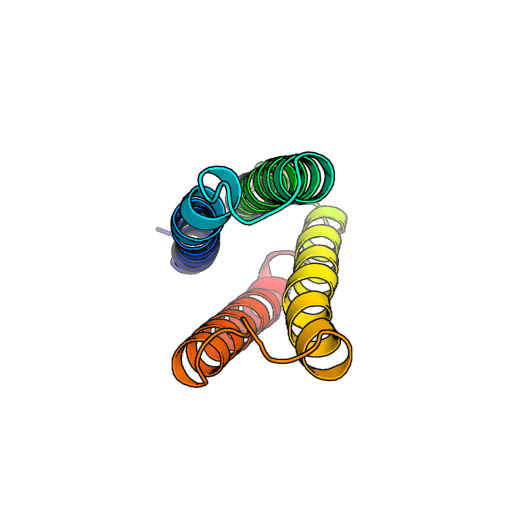69 85 ALA A CA 1
ATOM 694 C C . ALA A 1 85 ? -3.195 5.955 -13.503 1.00 82.69 85 ALA A C 1
ATOM 696 O O . ALA A 1 85 ? -2.617 6.280 -14.538 1.00 82.69 85 ALA A O 1
ATOM 697 N N . LEU A 1 86 ? -4.150 5.014 -13.489 1.00 82.50 86 LEU A N 1
ATOM 698 C CA . LEU A 1 86 ? -4.562 4.263 -14.688 1.00 82.50 86 LEU A CA 1
ATOM 699 C C . LEU A 1 86 ? -5.103 5.152 -15.822 1.00 82.50 86 LEU A C 1
ATOM 701 O O . LEU A 1 86 ? -5.039 4.758 -16.986 1.00 82.50 86 LEU A O 1
ATOM 705 N N . PHE A 1 87 ? -5.632 6.338 -15.498 1.00 83.69 87 PHE A N 1
ATOM 706 C CA . PHE A 1 87 ? -6.156 7.295 -16.482 1.00 83.69 87 PHE A CA 1
ATOM 707 C C . PHE A 1 87 ? -5.110 8.296 -16.982 1.00 83.69 87 PHE A C 1
ATOM 709 O O . PHE A 1 87 ? -5.338 8.965 -17.987 1.00 83.69 87 PHE A O 1
ATOM 716 N N . VAL A 1 88 ? -3.995 8.441 -16.263 1.00 82.31 88 VAL A N 1
ATOM 717 C CA . VAL A 1 88 ? -3.003 9.502 -16.497 1.00 82.31 88 VAL A CA 1
ATOM 718 C C . VAL A 1 88 ? -1.689 8.935 -17.035 1.00 82.31 88 VAL A C 1
ATOM 720 O O . VAL A 1 88 ? -1.008 9.599 -17.814 1.00 82.31 88 VAL A O 1
ATOM 723 N N . ILE A 1 89 ? -1.326 7.713 -16.643 1.00 74.44 89 ILE A N 1
ATOM 724 C CA . ILE A 1 89 ? -0.077 7.069 -17.047 1.00 74.44 89 ILE A CA 1
ATOM 725 C C . ILE A 1 89 ? -0.310 6.262 -18.336 1.00 74.44 89 ILE A C 1
ATOM 727 O O . ILE A 1 89 ? -1.258 5.475 -18.399 1.00 74.44 89 ILE A O 1
ATOM 731 N N . PRO A 1 90 ? 0.543 6.422 -19.368 1.00 71.81 90 PRO A N 1
ATOM 732 C CA . PRO A 1 90 ? 0.482 5.610 -20.579 1.00 71.81 90 PRO A CA 1
ATOM 733 C C . PRO A 1 90 ? 0.481 4.113 -20.251 1.00 71.81 90 PRO A C 1
ATOM 735 O O . PRO A 1 90 ? 1.310 3.638 -19.481 1.00 71.81 90 PRO A O 1
ATOM 738 N N . GLN A 1 91 ? -0.426 3.354 -20.867 1.00 67.25 91 GLN A N 1
ATOM 739 C CA . GLN A 1 91 ? -0.653 1.947 -20.507 1.00 67.25 91 GLN A CA 1
ATOM 740 C C . GLN A 1 91 ? 0.464 0.979 -20.926 1.00 67.25 91 GLN 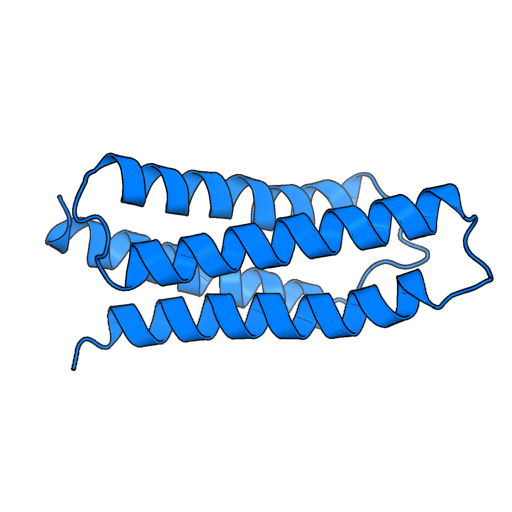A C 1
ATOM 742 O O . GLN A 1 91 ? 0.388 -0.214 -20.633 1.00 67.25 91 GLN A O 1
ATOM 747 N N . SER A 1 92 ? 1.515 1.460 -21.594 1.00 54.03 92 SER A N 1
ATOM 748 C CA . SER A 1 92 ? 2.710 0.675 -21.906 1.00 54.03 92 SER A CA 1
ATOM 749 C C . SER A 1 92 ? 3.475 0.359 -20.612 1.00 54.03 92 SER A C 1
ATOM 751 O O . SER A 1 92 ? 4.407 1.070 -20.246 1.00 54.03 92 SER A O 1
ATOM 753 N N . GLY A 1 93 ? 3.037 -0.673 -19.892 1.00 57.09 93 GLY A N 1
ATOM 754 C CA . GLY A 1 93 ? 3.533 -1.038 -18.561 1.00 57.09 93 GLY A CA 1
ATOM 755 C C . GLY A 1 93 ? 2.468 -1.035 -17.461 1.00 57.09 93 GLY A C 1
ATOM 756 O O . GLY A 1 93 ? 2.813 -1.256 -16.303 1.00 57.09 93 GLY A O 1
ATOM 757 N N . ALA A 1 94 ? 1.193 -0.798 -17.796 1.00 62.03 94 ALA A N 1
ATOM 758 C CA . ALA A 1 94 ? 0.104 -0.934 -16.835 1.00 62.03 94 ALA A CA 1
ATOM 759 C C . ALA A 1 94 ? -0.060 -2.405 -16.392 1.00 62.03 94 ALA A C 1
ATOM 761 O O . ALA A 1 94 ? 0.163 -3.315 -17.201 1.00 62.03 94 ALA A O 1
ATOM 762 N N . PRO A 1 95 ? -0.449 -2.650 -15.127 1.00 67.62 95 PRO A N 1
ATOM 763 C CA . PRO A 1 95 ? -0.813 -3.981 -14.651 1.00 67.62 95 PRO A CA 1
ATOM 764 C C . PRO A 1 95 ? -1.915 -4.605 -15.513 1.00 67.62 95 PRO A C 1
ATOM 766 O O . PRO A 1 95 ? -2.695 -3.906 -16.162 1.00 67.62 95 PRO A O 1
ATOM 769 N N . GLY A 1 96 ? -1.984 -5.936 -15.539 1.00 77.62 96 GLY A N 1
ATOM 770 C CA . GLY A 1 96 ? -3.064 -6.608 -16.256 1.00 77.62 96 GLY A CA 1
ATOM 771 C C . GLY A 1 96 ? -4.406 -6.374 -15.558 1.00 77.62 96 GLY A C 1
ATOM 772 O O . GLY A 1 96 ? -4.454 -6.168 -14.349 1.00 77.62 96 GLY A O 1
ATOM 773 N N . ILE A 1 97 ? -5.521 -6.522 -16.283 1.00 83.00 97 ILE A N 1
ATOM 774 C CA . ILE A 1 97 ? -6.873 -6.361 -15.709 1.00 83.00 97 ILE A CA 1
ATOM 775 C C . ILE A 1 97 ? -7.125 -7.246 -14.472 1.00 83.00 97 ILE A C 1
ATOM 777 O O . ILE A 1 97 ? -7.904 -6.898 -13.588 1.00 83.00 97 ILE A O 1
ATOM 781 N N . ASN A 1 98 ? -6.437 -8.386 -14.380 1.00 82.88 98 ASN A N 1
ATOM 782 C CA . ASN A 1 98 ? -6.501 -9.268 -13.217 1.00 82.88 98 ASN A CA 1
ATOM 783 C C . ASN A 1 98 ? -5.898 -8.622 -11.958 1.00 82.88 98 ASN A C 1
ATOM 785 O O . ASN A 1 98 ? -6.433 -8.809 -10.865 1.00 82.88 98 ASN A O 1
ATOM 789 N N . ASP A 1 99 ? -4.821 -7.849 -12.107 1.00 82.50 99 ASP A N 1
ATOM 790 C CA . ASP A 1 99 ? -4.178 -7.130 -11.006 1.00 82.50 99 ASP A CA 1
ATOM 791 C C . ASP A 1 99 ? -5.072 -5.978 -10.526 1.00 82.50 99 ASP A C 1
ATOM 793 O O . ASP A 1 99 ? -5.250 -5.790 -9.321 1.00 82.50 99 ASP A O 1
ATOM 797 N N . ASP A 1 100 ? -5.728 -5.278 -11.457 1.00 85.94 100 ASP A N 1
ATOM 798 C CA . ASP A 1 100 ? -6.704 -4.227 -11.146 1.00 85.94 100 ASP A CA 1
ATOM 799 C C . ASP A 1 100 ? -7.890 -4.771 -10.348 1.00 85.94 100 ASP A C 1
ATOM 801 O O . ASP A 1 100 ? -8.282 -4.197 -9.329 1.00 85.94 100 ASP A O 1
ATOM 805 N N . ILE A 1 101 ? -8.450 -5.907 -10.780 1.00 86.81 101 ILE A N 1
ATOM 806 C CA . ILE A 1 101 ? -9.546 -6.586 -10.079 1.00 86.81 101 ILE A CA 1
ATOM 807 C C . ILE A 1 101 ? -9.098 -7.006 -8.679 1.00 86.81 101 ILE A C 1
ATOM 809 O O . ILE A 1 101 ? -9.849 -6.835 -7.714 1.00 86.81 101 ILE A O 1
ATOM 813 N N . LEU A 1 102 ? -7.879 -7.532 -8.539 1.00 85.94 102 LEU A N 1
ATOM 814 C CA . LEU A 1 102 ? -7.332 -7.928 -7.245 1.00 85.94 102 LEU A CA 1
ATOM 815 C C . LEU A 1 102 ? -7.186 -6.721 -6.305 1.00 85.94 102 LEU A C 1
ATOM 817 O O . LEU A 1 102 ? -7.619 -6.784 -5.152 1.00 85.94 102 LEU A O 1
ATOM 821 N N . ILE A 1 103 ? -6.641 -5.606 -6.793 1.00 86.62 103 ILE A N 1
ATOM 822 C CA . ILE A 1 103 ? -6.478 -4.371 -6.013 1.00 86.62 103 ILE A CA 1
ATOM 823 C C . ILE A 1 103 ? -7.838 -3.775 -5.641 1.00 86.62 103 ILE A C 1
ATOM 825 O O . ILE A 1 103 ? -8.045 -3.415 -4.480 1.00 86.62 103 ILE A O 1
ATOM 829 N N . ALA A 1 104 ? -8.795 -3.738 -6.573 1.00 87.88 104 ALA A N 1
ATOM 830 C CA . ALA A 1 104 ? -10.165 -3.298 -6.308 1.00 87.88 104 ALA A CA 1
ATOM 831 C C . ALA A 1 104 ? -10.828 -4.164 -5.229 1.00 87.88 104 ALA A C 1
ATOM 833 O O . ALA A 1 104 ? -11.455 -3.649 -4.303 1.00 87.88 104 ALA A O 1
ATOM 834 N N . THR A 1 105 ? -10.637 -5.482 -5.308 1.00 89.50 105 THR A N 1
ATOM 835 C CA . THR A 1 105 ? -11.163 -6.438 -4.329 1.00 89.50 105 THR A CA 1
ATOM 836 C C . THR A 1 105 ? -10.576 -6.173 -2.944 1.00 89.50 105 THR A C 1
ATOM 838 O O . THR A 1 105 ? -11.326 -6.070 -1.971 1.00 89.50 105 THR A O 1
ATOM 841 N N . PHE A 1 106 ? -9.257 -5.984 -2.835 1.00 87.50 106 PHE A N 1
ATOM 842 C CA . PHE A 1 106 ? -8.628 -5.622 -1.564 1.00 87.50 106 PHE A CA 1
ATOM 843 C C . PHE A 1 106 ? -9.128 -4.281 -1.026 1.00 87.50 106 PHE A C 1
ATOM 845 O O . PHE A 1 106 ? -9.395 -4.189 0.172 1.00 87.50 106 PHE A O 1
ATOM 852 N N . ALA A 1 107 ? -9.312 -3.274 -1.882 1.00 88.12 107 ALA A N 1
ATOM 853 C CA . ALA A 1 107 ? -9.844 -1.973 -1.487 1.00 88.12 107 ALA A CA 1
ATOM 854 C C . ALA A 1 107 ? -11.252 -2.098 -0.888 1.00 88.12 107 ALA A C 1
ATOM 856 O O . ALA A 1 107 ? -11.513 -1.592 0.205 1.00 88.12 107 ALA A O 1
ATOM 857 N N . VAL A 1 108 ? -12.147 -2.828 -1.563 1.00 89.88 108 VAL A N 1
ATOM 858 C CA . VAL A 1 108 ? -13.524 -3.057 -1.102 1.00 89.88 108 VAL A CA 1
ATOM 859 C C . VAL A 1 108 ? -13.538 -3.801 0.230 1.00 89.88 108 VAL A C 1
ATOM 861 O O . VAL A 1 108 ? -14.210 -3.362 1.164 1.00 89.88 108 VAL A O 1
ATOM 864 N N . ILE A 1 109 ? -12.771 -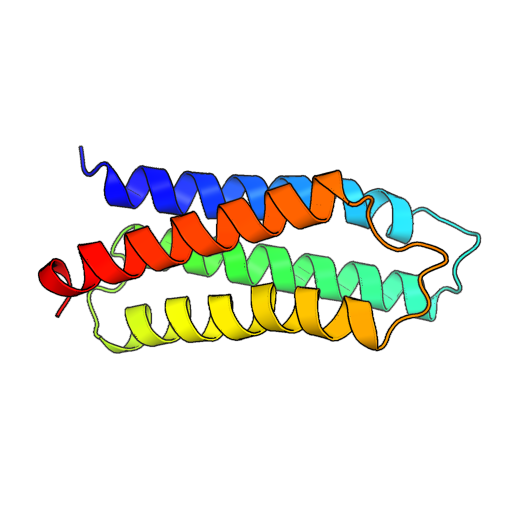4.889 0.355 1.00 88.19 109 ILE A N 1
ATOM 865 C CA . ILE A 1 109 ? -12.693 -5.663 1.602 1.00 88.19 109 ILE A CA 1
ATOM 866 C C . ILE A 1 109 ? -12.142 -4.787 2.734 1.00 88.19 109 ILE A C 1
ATOM 868 O O . ILE A 1 109 ? -12.708 -4.766 3.826 1.00 88.19 109 ILE A O 1
ATOM 872 N N . TYR A 1 110 ? -11.072 -4.033 2.482 1.00 86.50 110 TYR A N 1
ATOM 873 C CA . TYR A 1 110 ? -10.450 -3.158 3.471 1.00 86.50 110 TYR A CA 1
ATOM 874 C C . TYR A 1 110 ? -11.426 -2.088 3.981 1.00 86.50 110 TYR A C 1
ATOM 876 O O . TYR A 1 110 ? -11.615 -1.940 5.191 1.00 86.50 110 TYR A O 1
ATOM 884 N N . LEU A 1 111 ? -12.106 -1.385 3.071 1.00 87.25 111 LEU A N 1
ATOM 885 C CA . LEU A 1 111 ? -13.092 -0.359 3.417 1.00 87.25 111 LEU A CA 1
ATOM 886 C C . LEU A 1 111 ? -14.307 -0.949 4.142 1.00 87.25 111 LEU A C 1
ATOM 888 O O . LEU A 1 111 ? -14.788 -0.350 5.106 1.00 87.25 111 LEU A O 1
ATOM 892 N N . ALA A 1 112 ? -14.775 -2.134 3.741 1.00 86.50 112 ALA A N 1
ATOM 893 C CA . ALA A 1 112 ? -15.857 -2.834 4.429 1.00 86.50 112 ALA A CA 1
ATOM 894 C C . ALA A 1 112 ? -15.468 -3.187 5.871 1.00 86.50 112 ALA A C 1
ATOM 896 O O . ALA A 1 112 ? -16.249 -2.954 6.797 1.00 86.50 112 ALA A O 1
ATOM 897 N N . ILE A 1 113 ? -14.244 -3.682 6.085 1.00 83.38 113 ILE A N 1
ATOM 898 C CA . ILE A 1 113 ? -13.737 -3.974 7.426 1.00 83.38 113 ILE A CA 1
ATOM 899 C C . ILE A 1 113 ? -13.659 -2.690 8.266 1.00 83.38 113 ILE A C 1
ATOM 901 O O . ILE A 1 113 ? -14.156 -2.679 9.395 1.00 83.38 113 ILE A O 1
ATOM 905 N N . LEU A 1 114 ? -13.123 -1.592 7.719 1.00 81.62 114 LEU A N 1
ATOM 906 C CA . LEU A 1 114 ? -13.078 -0.301 8.419 1.00 81.62 114 LEU A CA 1
ATOM 907 C C . LEU A 1 114 ? -14.472 0.232 8.774 1.00 81.62 114 LEU A C 1
ATOM 909 O O . LEU A 1 114 ? -14.652 0.791 9.859 1.00 81.62 114 LEU A O 1
ATOM 913 N N . ALA A 1 115 ? -15.457 0.066 7.889 1.00 82.12 115 ALA A N 1
ATOM 914 C CA . ALA A 1 115 ? -16.829 0.517 8.107 1.00 82.12 115 ALA A CA 1
ATOM 915 C C . ALA A 1 115 ? -17.545 -0.291 9.202 1.00 82.12 115 ALA A C 1
ATOM 917 O O . ALA A 1 115 ? -18.271 0.285 10.017 1.00 82.12 115 ALA A O 1
ATOM 918 N N . VAL A 1 116 ? -17.323 -1.609 9.252 1.00 78.44 116 VAL A N 1
ATOM 919 C CA . VAL A 1 116 ? -17.887 -2.493 10.284 1.00 78.44 116 VAL A CA 1
ATOM 920 C C . VAL A 1 116 ? -17.246 -2.227 11.647 1.00 78.44 116 VAL A C 1
ATOM 922 O O . VAL A 1 116 ? -17.960 -2.133 12.648 1.00 78.44 116 VAL A O 1
ATOM 925 N N . ASP A 1 117 ? -15.921 -2.070 11.704 1.00 72.12 117 ASP A N 1
ATOM 926 C CA . ASP A 1 117 ? -15.197 -1.891 12.970 1.00 72.12 117 ASP A CA 1
ATOM 927 C C . ASP A 1 117 ? -15.240 -0.450 13.499 1.00 72.12 117 ASP A C 1
ATOM 929 O O . ASP A 1 117 ? -15.054 -0.245 14.697 1.00 72.12 117 ASP A O 1
ATOM 933 N N . ARG A 1 118 ? -15.608 0.543 12.669 1.00 66.31 118 ARG A N 1
ATOM 934 C CA . ARG A 1 118 ? -15.890 1.926 13.108 1.00 66.31 118 ARG A CA 1
ATOM 935 C C . ARG A 1 118 ? -16.803 1.959 14.337 1.00 66.31 118 ARG A C 1
ATOM 937 O O . ARG A 1 118 ? -16.568 2.747 15.243 1.00 66.31 118 ARG A O 1
ATOM 944 N N . LYS A 1 119 ? -17.819 1.091 14.380 1.00 59.81 119 LYS A N 1
ATOM 945 C CA . LYS A 1 119 ? -18.796 1.012 15.483 1.00 59.81 119 LYS A CA 1
ATOM 946 C C . LYS A 1 119 ? -18.223 0.462 16.796 1.00 59.81 119 LYS A C 1
ATOM 948 O O . LYS A 1 119 ? -18.907 0.518 17.808 1.00 59.81 119 LYS A O 1
ATOM 953 N N . LYS A 1 120 ? -17.023 -0.126 16.771 1.00 59.34 120 LYS A N 1
ATOM 954 C CA . LYS A 1 120 ? -16.332 -0.677 17.949 1.00 59.34 120 LYS A CA 1
ATOM 955 C C . LYS A 1 120 ? -15.154 0.183 18.410 1.00 59.34 120 LYS A C 1
ATOM 957 O O . LYS A 1 120 ? -14.640 -0.050 19.498 1.00 59.34 120 LYS A O 1
ATOM 962 N N . ILE A 1 121 ? -14.700 1.108 17.561 1.00 52.75 121 ILE A N 1
ATOM 963 C CA . ILE A 1 121 ? -13.530 1.970 17.785 1.00 52.75 121 ILE A CA 1
ATOM 964 C C . ILE A 1 121 ? -13.950 3.407 18.166 1.00 52.75 121 ILE A C 1
ATOM 966 O O . ILE A 1 121 ? -13.188 4.095 18.844 1.00 52.75 121 ILE A O 1
ATOM 970 N N . LEU A 1 122 ? -15.139 3.869 17.747 1.00 53.03 122 LEU A N 1
ATOM 971 C CA . LEU A 1 122 ? -15.720 5.178 18.103 1.00 53.03 122 LEU A CA 1
ATOM 972 C C . LEU A 1 122 ? -16.749 5.073 19.226 1.00 53.03 122 LEU A C 1
ATOM 974 O O . LEU A 1 122 ? -16.834 6.076 19.972 1.00 53.03 122 LEU A O 1
#

Organism: Uabimicrobium amorphum (NCBI:txid2596890)

Foldseek 3Di:
DDPLLVLQLCLLVCQLVVLVVVLVCVLPDPVDDPVVSVVSVVVSVVSNVLSVLSNCLSVPPPLDPVSLVSLVVSLCCVLVVLVVCVVVPPCPPPDDVVVNVVSVVSSVSSVVSSVVCVVVSD